Protein AF-I6E880-F1 (afdb_monomer)

Radius of gyration: 12.52 Å; Cα contacts (8 Å, |Δi|>4): 28; chains: 1; bounding box: 23×14×39 Å

Solvent-accessible surface area (backbone atoms only — not comparable to full-atom values): 2904 Å² total; per-residue (Å²): 58,100,77,65,59,57,68,71,56,52,22,61,75,72,65,48,92,48,66,72,75,42,52,75,52,49,85,48,31,69,69,61,66,61,54,53,61,73,67,34,86,84,71,77,126

Sequence (45 aa):
MMNGGNILTLQKILGHAKIQTTMIYAHLAPDYLQDAVRFNPLGGA

Organism: NCBI:txid766140

Mean predicted aligned error: 8.67 Å

Foldseek 3Di:
DVPQDDLVVVCVVVVPPDSVVSCVCVVVRPDCVVVCCVPPPVNPD

Secondary structure (DSSP, 8-state):
-TT---HHHHHHHTT-SSHHHHHTTGGGS--HHHHHHHT-TTS--

Structure (mmCIF, N/CA/C/O backbone):
data_AF-I6E880-F1
#
_entry.id   AF-I6E880-F1
#
loop_
_atom_site.group_PDB
_atom_site.id
_atom_site.type_sy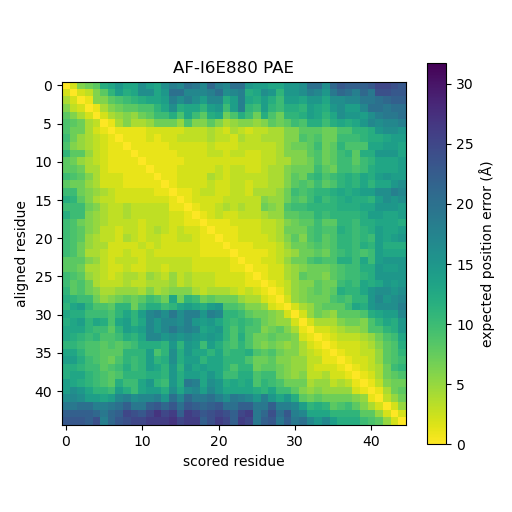mbol
_atom_site.label_atom_id
_atom_site.label_alt_id
_atom_site.label_comp_id
_atom_site.label_asym_id
_atom_site.label_entity_id
_atom_site.label_seq_id
_atom_site.pdbx_PDB_ins_code
_atom_site.Cartn_x
_atom_site.Cartn_y
_atom_site.Cartn_z
_atom_site.occupancy
_atom_site.B_iso_or_equiv
_atom_site.auth_seq_id
_atom_site.auth_comp_id
_atom_site.auth_asym_id
_atom_site.auth_atom_id
_atom_site.pdbx_PDB_model_num
ATOM 1 N N . MET A 1 1 ? 10.406 0.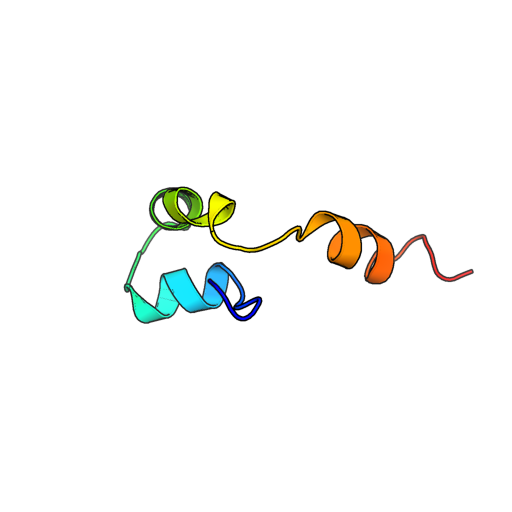178 1.183 1.00 55.03 1 MET A N 1
ATOM 2 C CA . MET A 1 1 ? 10.770 -1.225 1.351 1.00 55.03 1 MET A CA 1
ATOM 3 C C . MET A 1 1 ? 12.038 -1.482 0.581 1.00 55.03 1 MET A C 1
ATOM 5 O O . MET A 1 1 ? 12.019 -1.388 -0.637 1.00 55.03 1 MET A O 1
ATOM 9 N N . MET A 1 2 ? 13.117 -1.826 1.277 1.00 45.06 2 MET A N 1
ATOM 10 C CA . MET A 1 2 ? 14.409 -2.134 0.651 1.00 45.06 2 MET A CA 1
ATOM 11 C C . MET A 1 2 ? 14.380 -3.356 -0.297 1.00 45.06 2 MET A C 1
ATOM 13 O O . MET A 1 2 ? 15.359 -3.578 -0.989 1.00 45.06 2 MET A O 1
ATOM 17 N N . ASN A 1 3 ? 13.265 -4.103 -0.384 1.00 58.72 3 ASN A N 1
ATOM 18 C CA . ASN A 1 3 ? 13.113 -5.318 -1.205 1.00 58.72 3 ASN A CA 1
ATOM 19 C C . ASN A 1 3 ? 11.934 -5.275 -2.208 1.00 58.72 3 ASN A C 1
ATOM 21 O O . ASN A 1 3 ? 11.380 -6.320 -2.533 1.00 58.72 3 ASN A O 1
ATOM 25 N N . GLY A 1 4 ? 11.475 -4.094 -2.650 1.00 55.97 4 GLY A N 1
ATOM 26 C CA . GLY A 1 4 ? 10.425 -4.016 -3.689 1.00 55.97 4 GLY A CA 1
ATOM 27 C C . GLY A 1 4 ? 9.052 -4.575 -3.276 1.00 55.97 4 GLY A C 1
ATOM 28 O O . GLY A 1 4 ? 8.264 -5.006 -4.111 1.00 55.97 4 GLY A O 1
ATOM 29 N N . GLY A 1 5 ? 8.752 -4.615 -1.975 1.00 64.44 5 GLY A N 1
ATOM 30 C CA . GLY A 1 5 ? 7.476 -5.141 -1.496 1.00 64.44 5 GLY A CA 1
ATOM 31 C C . GLY A 1 5 ? 6.292 -4.236 -1.867 1.00 64.44 5 GLY A C 1
ATOM 32 O O . GLY A 1 5 ? 6.342 -3.016 -1.707 1.00 64.44 5 GLY A O 1
ATOM 33 N N . ASN A 1 6 ? 5.213 -4.864 -2.340 1.00 76.38 6 ASN A N 1
ATOM 34 C CA . ASN A 1 6 ? 3.996 -4.215 -2.822 1.00 76.38 6 ASN A CA 1
ATOM 35 C C . ASN A 1 6 ? 3.324 -3.366 -1.721 1.00 76.38 6 ASN A C 1
ATOM 37 O O . ASN A 1 6 ? 3.058 -3.851 -0.617 1.00 76.38 6 ASN A O 1
ATOM 41 N N . ILE A 1 7 ? 2.987 -2.112 -2.037 1.00 80.94 7 ILE A N 1
ATOM 42 C CA . ILE A 1 7 ? 2.342 -1.156 -1.120 1.00 80.94 7 ILE A CA 1
ATOM 43 C C . ILE A 1 7 ? 1.023 -1.680 -0.516 1.00 80.94 7 ILE A C 1
ATOM 45 O O . ILE A 1 7 ? 0.715 -1.402 0.641 1.00 80.94 7 ILE A O 1
ATOM 49 N N . LEU A 1 8 ? 0.279 -2.519 -1.244 1.00 81.38 8 LEU A N 1
ATOM 50 C CA . LEU A 1 8 ? -0.939 -3.182 -0.754 1.00 81.38 8 LEU A CA 1
ATOM 51 C C . LEU A 1 8 ? -0.629 -4.253 0.297 1.00 81.38 8 LEU A C 1
ATOM 53 O O . LEU A 1 8 ? -1.429 -4.509 1.194 1.00 81.38 8 LEU A O 1
ATOM 57 N N . THR A 1 9 ? 0.541 -4.884 0.203 1.00 81.25 9 THR A N 1
ATOM 58 C CA . THR A 1 9 ? 1.007 -5.834 1.220 1.00 81.25 9 THR A CA 1
ATOM 59 C C . THR A 1 9 ? 1.384 -5.088 2.493 1.00 81.25 9 THR A C 1
ATOM 61 O O . THR A 1 9 ? 1.006 -5.524 3.578 1.00 81.25 9 THR A O 1
ATOM 64 N N . LEU A 1 10 ? 2.015 -3.910 2.373 1.00 82.62 10 LEU A N 1
ATOM 65 C CA . LEU A 1 10 ? 2.258 -3.036 3.526 1.00 82.62 10 LEU A CA 1
ATOM 66 C C . LEU A 1 10 ? 0.965 -2.669 4.237 1.00 82.62 10 LEU A C 1
ATOM 68 O O . LEU A 1 10 ? 0.889 -2.746 5.457 1.00 82.62 10 LEU A O 1
ATOM 72 N N . GLN A 1 11 ? -0.049 -2.283 3.462 1.00 85.56 11 GLN A N 1
ATOM 73 C CA . GLN A 1 11 ? -1.343 -1.878 3.991 1.00 85.56 11 GLN A CA 1
ATOM 74 C C . GLN A 1 11 ? -1.943 -2.993 4.856 1.00 85.56 11 GLN A C 1
ATOM 76 O O . GLN A 1 11 ? -2.424 -2.722 5.954 1.00 85.56 11 GLN A O 1
ATOM 81 N N . LYS A 1 12 ? -1.887 -4.242 4.373 1.00 85.50 12 LYS A N 1
ATOM 82 C CA . LYS A 1 12 ? -2.400 -5.415 5.091 1.00 85.50 12 LYS A CA 1
ATOM 83 C C . LYS A 1 12 ? -1.595 -5.719 6.353 1.00 85.50 12 LYS A C 1
ATOM 85 O O . LYS A 1 12 ? -2.198 -5.969 7.388 1.00 85.50 12 LYS A O 1
ATOM 90 N N . ILE A 1 13 ? -0.264 -5.656 6.281 1.00 87.50 13 ILE A N 1
ATOM 91 C CA . ILE A 1 13 ? 0.622 -5.893 7.434 1.00 87.50 13 ILE A CA 1
ATOM 92 C C . ILE A 1 13 ? 0.392 -4.846 8.530 1.00 87.50 13 ILE A C 1
ATOM 94 O O . ILE A 1 13 ? 0.341 -5.187 9.706 1.00 87.50 13 ILE A O 1
ATOM 98 N N . LEU A 1 14 ? 0.226 -3.579 8.146 1.00 86.12 14 LEU A N 1
ATOM 99 C CA . LEU A 1 14 ? -0.016 -2.476 9.077 1.00 86.12 14 LEU A CA 1
ATOM 100 C C . LEU A 1 14 ? -1.484 -2.366 9.526 1.00 86.12 14 LEU A C 1
ATOM 102 O O . LEU A 1 14 ? -1.799 -1.536 10.373 1.00 86.12 14 LEU A O 1
ATOM 106 N N . GLY A 1 15 ? -2.397 -3.163 8.961 1.00 90.00 15 GLY A N 1
ATOM 107 C CA . GLY A 1 15 ? -3.822 -3.116 9.303 1.00 90.00 15 GLY A CA 1
ATOM 108 C C . GLY A 1 15 ? -4.523 -1.813 8.8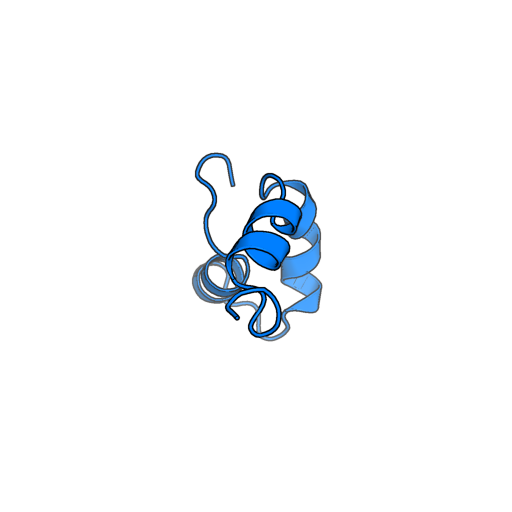99 1.00 90.00 15 GLY A C 1
ATOM 109 O O . GLY A 1 15 ? -5.529 -1.433 9.496 1.00 90.00 15 GLY A O 1
ATOM 110 N N . HIS A 1 16 ? -4.011 -1.097 7.897 1.00 92.44 16 HIS A N 1
ATOM 111 C CA . HIS A 1 16 ? -4.600 0.167 7.466 1.00 92.44 16 HIS A CA 1
ATOM 112 C C . HIS A 1 16 ? -5.898 -0.057 6.678 1.00 92.44 16 HIS A C 1
ATOM 114 O O . HIS A 1 16 ? -5.898 -0.618 5.581 1.00 92.44 16 HIS A O 1
ATOM 120 N N . ALA A 1 17 ? -7.008 0.481 7.187 1.00 89.00 17 ALA A N 1
ATOM 121 C CA . ALA A 1 17 ? -8.296 0.447 6.493 1.00 89.00 17 ALA A CA 1
ATOM 122 C C . ALA A 1 17 ? -8.283 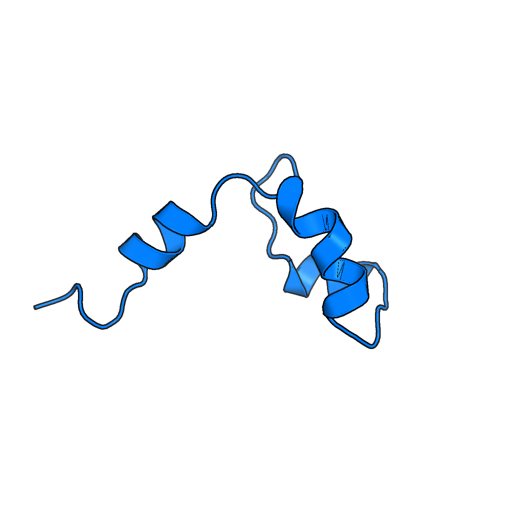1.216 5.156 1.00 89.00 17 ALA A C 1
ATOM 124 O O . ALA A 1 17 ? -8.974 0.836 4.214 1.00 89.00 17 ALA A O 1
ATOM 125 N N . LYS A 1 18 ? -7.483 2.288 5.053 1.00 86.69 18 LYS A N 1
ATOM 126 C CA . LYS A 1 18 ? -7.349 3.104 3.838 1.00 86.69 18 LYS A CA 1
ATOM 127 C C . LYS A 1 18 ? -5.933 3.036 3.279 1.00 86.69 18 LYS A C 1
ATOM 129 O O . LYS A 1 18 ? -4.951 3.150 4.011 1.00 86.69 18 LYS A O 1
ATOM 134 N N . ILE A 1 19 ? -5.833 2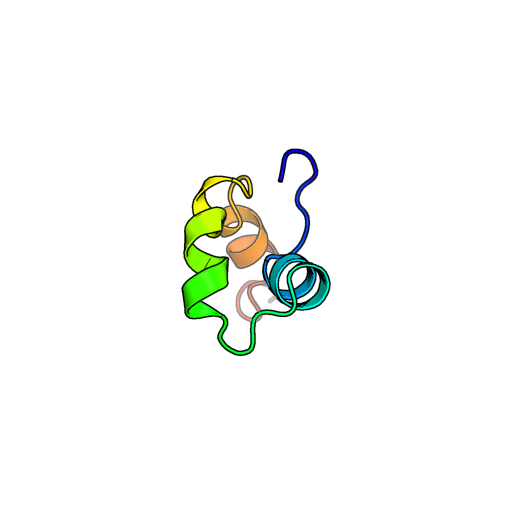.962 1.953 1.00 82.44 19 ILE A N 1
ATOM 135 C CA . ILE A 1 19 ? -4.543 2.984 1.254 1.00 82.44 19 ILE A CA 1
ATOM 136 C C . ILE A 1 19 ? -3.803 4.316 1.448 1.00 82.44 19 IL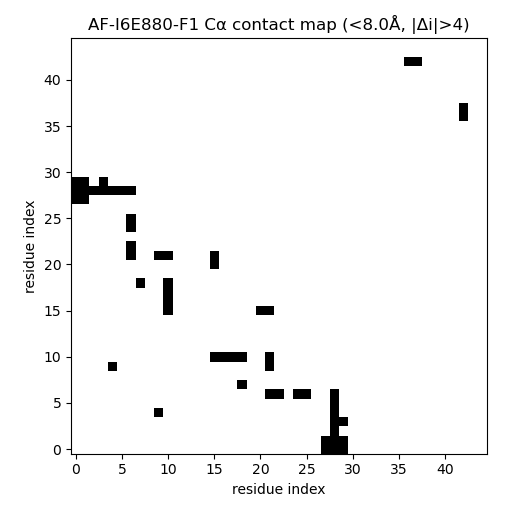E A C 1
ATOM 138 O O . ILE A 1 19 ? -2.582 4.317 1.533 1.00 82.44 19 ILE A O 1
ATOM 142 N N . GLN A 1 20 ? -4.520 5.432 1.622 1.00 86.88 20 GLN A N 1
ATOM 143 C CA . GLN A 1 20 ? -3.940 6.774 1.783 1.00 86.88 20 GLN A CA 1
ATOM 144 C C . GLN A 1 20 ? -2.941 6.865 2.950 1.00 86.88 20 GLN A C 1
ATOM 146 O O . GLN A 1 20 ? -1.874 7.447 2.792 1.00 86.88 20 GLN A O 1
ATOM 151 N N . THR A 1 21 ? -3.233 6.224 4.085 1.00 84.06 21 THR A N 1
ATOM 152 C CA . THR A 1 21 ? -2.318 6.162 5.240 1.00 84.06 21 THR A CA 1
ATOM 153 C C . THR A 1 21 ? -1.045 5.381 4.911 1.00 84.06 21 THR A C 1
ATOM 155 O O . THR A 1 21 ? 0.038 5.693 5.392 1.00 84.06 21 THR A O 1
ATOM 158 N N . THR A 1 22 ? -1.160 4.379 4.040 1.00 86.06 22 THR A N 1
ATOM 159 C CA . THR A 1 22 ? -0.032 3.553 3.594 1.00 86.06 22 THR A CA 1
ATOM 160 C C . THR A 1 22 ? 0.783 4.238 2.498 1.00 86.06 22 THR A C 1
ATOM 162 O O . THR A 1 22 ? 1.990 4.035 2.430 1.00 86.06 22 THR A O 1
ATOM 165 N N . MET A 1 23 ? 0.164 5.102 1.685 1.00 84.00 23 MET A N 1
ATOM 166 C CA . MET A 1 23 ? 0.841 5.875 0.635 1.00 84.00 23 MET A CA 1
ATOM 167 C C . MET A 1 23 ? 1.919 6.813 1.183 1.00 84.00 23 MET A C 1
ATOM 169 O O . MET A 1 23 ? 2.839 7.159 0.447 1.00 84.00 23 MET A O 1
ATOM 173 N N . ILE A 1 24 ? 1.879 7.151 2.477 1.00 84.12 24 ILE A N 1
ATOM 174 C CA . ILE A 1 24 ? 2.972 7.856 3.158 1.00 84.12 24 ILE A CA 1
ATOM 175 C C . ILE A 1 24 ? 4.286 7.090 2.987 1.00 84.12 24 ILE A C 1
ATOM 177 O O . ILE A 1 24 ? 5.316 7.724 2.844 1.00 84.12 24 ILE A O 1
ATOM 181 N N . TYR A 1 25 ? 4.262 5.756 2.904 1.00 80.31 25 TYR A N 1
ATOM 182 C CA . TYR A 1 25 ? 5.445 4.916 2.702 1.00 80.31 25 TYR A CA 1
ATOM 183 C C . TYR A 1 25 ? 5.784 4.638 1.230 1.00 80.31 25 TYR A C 1
ATOM 185 O O . TYR A 1 25 ? 6.734 3.901 0.957 1.00 80.31 25 TYR A O 1
ATOM 193 N N . ALA A 1 26 ? 5.033 5.193 0.272 1.00 77.62 26 ALA A N 1
ATOM 194 C CA . ALA A 1 26 ? 5.239 4.927 -1.154 1.00 77.62 26 ALA A CA 1
ATOM 195 C C . ALA A 1 26 ? 6.646 5.330 -1.623 1.00 77.62 26 ALA A C 1
ATOM 197 O O . ALA A 1 26 ? 7.248 4.613 -2.412 1.00 77.62 26 ALA A O 1
ATOM 198 N N . HIS A 1 27 ? 7.210 6.402 -1.057 1.00 76.81 27 HIS A N 1
ATOM 199 C CA . HIS A 1 27 ? 8.573 6.865 -1.339 1.00 76.81 27 HIS A CA 1
ATOM 200 C C . HIS A 1 27 ? 9.670 5.864 -0.938 1.00 76.81 27 HIS A C 1
ATOM 202 O O . HIS A 1 27 ? 10.791 5.952 -1.424 1.00 76.81 27 HIS A O 1
ATOM 208 N N . LEU A 1 28 ? 9.378 4.918 -0.036 1.00 73.25 28 LEU A N 1
ATOM 209 C CA . LEU A 1 28 ? 10.343 3.892 0.353 1.00 73.25 28 LEU A CA 1
ATOM 210 C C . LEU A 1 28 ? 10.376 2.732 -0.644 1.00 73.25 28 LEU A C 1
ATOM 212 O O . LEU A 1 28 ? 11.284 1.906 -0.559 1.00 73.25 28 LEU A O 1
ATOM 216 N N . ALA A 1 29 ? 9.356 2.557 -1.484 1.00 68.50 29 ALA A N 1
ATOM 217 C CA . ALA A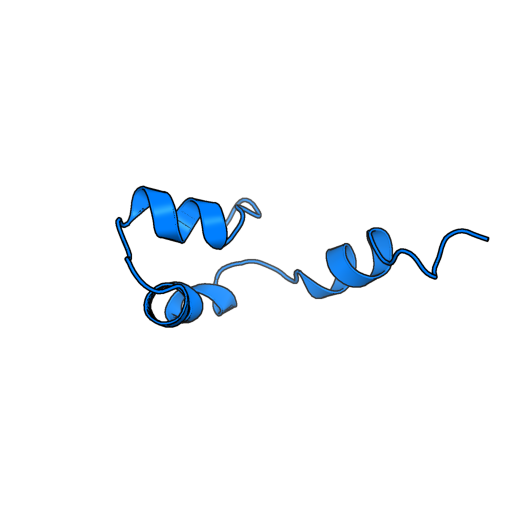 1 29 ? 9.367 1.524 -2.505 1.00 68.50 29 ALA A CA 1
ATOM 218 C C . ALA A 1 29 ? 10.152 2.048 -3.722 1.00 68.50 29 ALA A C 1
ATOM 220 O O . ALA A 1 29 ? 9.773 3.083 -4.267 1.00 68.50 29 ALA A O 1
ATOM 221 N N . PRO A 1 30 ? 11.254 1.391 -4.115 1.00 63.41 30 PRO A N 1
ATOM 222 C CA . PRO A 1 30 ? 12.032 1.820 -5.269 1.00 63.41 30 PRO A CA 1
ATOM 223 C C . PRO A 1 30 ? 11.178 1.707 -6.540 1.00 63.41 30 PRO A C 1
ATOM 225 O O . PRO A 1 30 ? 10.572 0.669 -6.781 1.00 63.41 30 PRO A O 1
ATOM 228 N N . ASP A 1 31 ? 11.101 2.810 -7.286 1.00 61.47 31 ASP A N 1
ATOM 229 C CA . ASP A 1 31 ? 10.607 2.963 -8.661 1.00 61.47 31 ASP A CA 1
ATOM 230 C C . ASP A 1 31 ? 9.633 1.894 -9.210 1.00 61.47 31 ASP A C 1
ATOM 232 O O . ASP A 1 31 ? 9.982 1.066 -10.049 1.00 61.47 31 ASP A O 1
ATOM 236 N N . TYR A 1 32 ? 8.346 1.997 -8.855 1.00 62.44 32 TYR A N 1
ATOM 237 C CA . TYR A 1 32 ? 7.265 1.271 -9.551 1.00 62.44 32 TYR A CA 1
ATOM 238 C C . TYR A 1 32 ? 7.043 1.736 -11.002 1.00 62.44 32 TYR A C 1
ATOM 240 O O . TYR A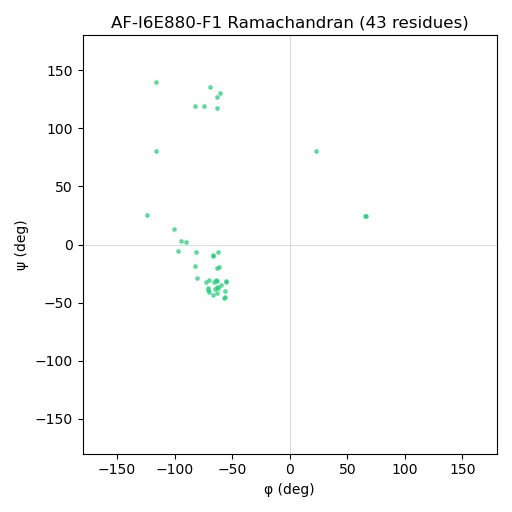 1 32 ? 6.278 1.115 -11.740 1.00 62.44 32 TYR A O 1
ATOM 248 N N . LEU A 1 33 ? 7.673 2.838 -11.424 1.00 58.28 33 LEU A N 1
ATOM 249 C CA . LEU A 1 33 ? 7.537 3.373 -1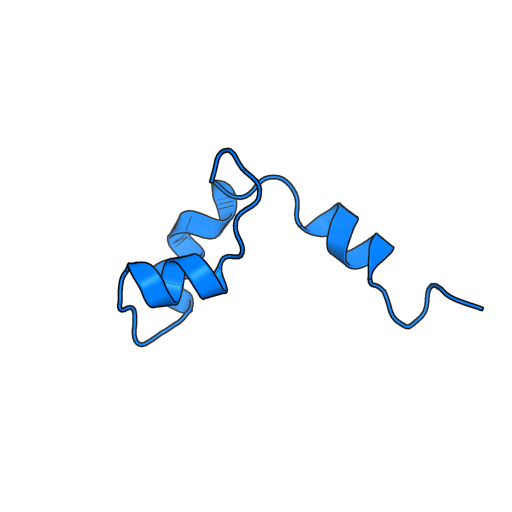2.780 1.00 58.28 33 LEU A CA 1
ATOM 250 C C . LEU A 1 33 ? 8.063 2.392 -13.835 1.00 58.28 33 LEU A C 1
ATOM 252 O O . LEU A 1 33 ? 7.454 2.261 -14.894 1.00 58.28 33 LEU A O 1
ATOM 256 N N . GLN A 1 34 ? 9.140 1.655 -13.543 1.00 61.16 34 GLN A N 1
ATOM 257 C CA . GLN A 1 34 ? 9.644 0.639 -14.471 1.00 61.16 34 GLN A CA 1
ATOM 258 C C . GLN A 1 34 ? 8.722 -0.580 -14.562 1.00 61.16 34 GLN A C 1
ATOM 260 O O . GLN A 1 34 ? 8.499 -1.094 -15.659 1.00 61.16 34 GLN A O 1
ATOM 265 N N . ASP A 1 35 ? 8.126 -0.999 -13.446 1.00 64.31 35 ASP A N 1
ATOM 266 C CA . ASP A 1 35 ? 7.123 -2.066 -13.442 1.00 64.31 35 ASP A CA 1
ATOM 267 C C . ASP A 1 35 ? 5.858 -1.649 -14.201 1.00 64.31 35 ASP A C 1
ATOM 269 O O . ASP A 1 35 ? 5.305 -2.449 -14.948 1.00 64.31 35 ASP A O 1
ATOM 273 N N . ALA A 1 36 ? 5.425 -0.389 -14.098 1.00 61.97 36 ALA A N 1
ATOM 274 C CA . ALA A 1 36 ? 4.276 0.115 -14.851 1.00 61.97 36 ALA A CA 1
ATOM 275 C C . ALA A 1 36 ? 4.502 0.069 -16.371 1.00 61.97 36 ALA A C 1
ATOM 277 O O . ALA A 1 36 ? 3.582 -0.263 -17.115 1.00 61.97 36 ALA A O 1
ATOM 278 N N . VAL A 1 37 ? 5.726 0.350 -16.834 1.00 66.94 37 VAL A N 1
ATOM 279 C CA . VAL A 1 37 ? 6.103 0.207 -18.251 1.00 66.94 37 VAL A CA 1
ATOM 280 C C . VAL A 1 37 ? 6.167 -1.270 -18.650 1.00 66.94 37 VAL A C 1
ATOM 282 O O . VAL A 1 37 ? 5.687 -1.640 -19.718 1.00 66.94 37 VAL A O 1
ATOM 285 N N . ARG A 1 38 ? 6.712 -2.128 -17.782 1.00 67.06 38 ARG A N 1
ATOM 286 C CA . ARG A 1 38 ? 6.896 -3.564 -18.037 1.00 67.06 38 ARG A CA 1
ATOM 287 C C . ARG A 1 38 ? 5.593 -4.372 -18.002 1.00 67.06 38 ARG A C 1
ATOM 289 O O . ARG A 1 38 ? 5.468 -5.345 -18.736 1.00 67.06 38 ARG A O 1
ATOM 296 N N . PHE A 1 39 ? 4.629 -3.966 -17.180 1.00 68.56 39 PHE A N 1
ATOM 297 C CA . PHE A 1 39 ? 3.288 -4.554 -17.083 1.00 68.56 39 PHE A CA 1
ATOM 298 C C . PHE A 1 39 ? 2.226 -3.741 -17.836 1.00 68.56 39 PHE A C 1
ATOM 300 O O . PHE A 1 39 ? 1.031 -3.967 -17.643 1.00 68.56 39 PHE A O 1
ATOM 307 N N . ASN A 1 40 ? 2.635 -2.799 -18.691 1.00 67.88 40 ASN A N 1
ATOM 308 C CA . ASN A 1 40 ? 1.706 -2.027 -19.503 1.00 67.88 40 ASN A CA 1
ATOM 309 C C . ASN A 1 40 ? 0.949 -2.961 -20.474 1.00 67.88 40 ASN A C 1
ATOM 311 O O . ASN A 1 40 ? 1.579 -3.530 -21.369 1.00 67.88 40 ASN A O 1
ATOM 315 N N . PRO A 1 41 ? -0.390 -3.088 -20.377 1.00 71.31 41 PRO A N 1
ATOM 316 C CA . PRO A 1 41 ? -1.177 -3.948 -21.267 1.00 71.31 41 PRO A CA 1
ATOM 317 C C . PRO A 1 41 ? -1.195 -3.463 -22.727 1.00 71.31 41 PRO A C 1
ATOM 319 O O . PRO A 1 41 ? -1.664 -4.184 -23.600 1.00 71.31 41 PRO A O 1
ATOM 322 N N . LEU A 1 42 ? -0.685 -2.256 -22.999 1.00 73.56 42 LEU A N 1
ATOM 323 C CA . LEU A 1 42 ? -0.559 -1.678 -24.341 1.00 73.56 42 LEU A CA 1
ATOM 324 C C . LEU A 1 42 ? 0.842 -1.861 -24.958 1.00 73.56 42 LEU A C 1
ATOM 326 O O . LEU A 1 42 ? 1.048 -1.473 -26.101 1.00 73.56 42 LEU A O 1
ATOM 330 N N . GLY A 1 43 ? 1.812 -2.399 -24.208 1.00 60.62 43 GLY A N 1
ATOM 331 C CA . GLY A 1 43 ? 3.205 -2.570 -24.647 1.00 60.62 43 GLY A CA 1
ATOM 332 C C . GLY A 1 43 ? 3.534 -3.941 -25.248 1.00 60.62 43 GLY A C 1
ATOM 333 O O . GLY A 1 43 ? 4.693 -4.198 -25.556 1.00 60.62 43 GLY A O 1
ATOM 334 N N . GLY A 1 44 ? 2.543 -4.826 -25.380 1.00 57.94 44 GLY A N 1
ATOM 335 C CA . GLY A 1 44 ? 2.681 -6.147 -25.991 1.00 57.94 44 GLY A CA 1
ATOM 336 C C . GLY A 1 44 ? 1.827 -6.270 -27.249 1.00 57.94 44 GLY A C 1
ATOM 337 O O . GLY A 1 44 ? 0.735 -6.831 -27.184 1.00 57.94 44 GLY A O 1
ATOM 338 N N . ALA A 1 45 ? 2.323 -5.739 -28.366 1.00 44.03 45 ALA A N 1
ATOM 339 C CA . ALA A 1 45 ? 1.890 -6.051 -29.727 1.00 44.03 45 ALA A CA 1
ATOM 340 C C . ALA A 1 45 ? 3.113 -6.026 -30.650 1.00 44.03 45 ALA A C 1
ATOM 342 O O . ALA A 1 45 ? 3.937 -5.096 -30.486 1.00 44.03 45 ALA A O 1
#

Nearest PDB structures (foldseek):
  5dor-assembly2_D  TM=7.538E-01  e=1.702E-03  Peduovirus P2
  1aih-assembly2_C  TM=7.951E-01  e=2.777E-03  Hpunavirus HP1
  5dor-assembly1_B  TM=7.415E-01  e=2.100E-03  Peduovirus P2
  8e73-assembly1_A5  TM=3.723E-01  e=8.022E+00  Vigna radiata

InterPro domains:
  IPR011010 DNA breaking-rejoining enzyme, catalytic core [SSF56349] (1-38)
  IPR013762 Integrase-like, catalytic domain superfamily [G3DSA:1.10.443.10] (1-42)

pLDDT: mean 72.88, std 12.42, range [44.03, 92.44]